Protein AF-A0A352IYB5-F1 (afdb_monomer)

Sequence (84 aa):
QFSPEDLDTFDYVLVMDRQNLADIKDVWHQNGGTRPALFLEFGQSAHQEVPDPYYGGDAGFETVLDLIQEAGEGLLADIRGRLA

pLDDT: mean 95.17, std 4.76, range [73.06, 98.5]

Foldseek 3Di:
DDDLCCLAVDLAAEDQDVVVLVVVQVSCVVRPHRRYDHLLVLAPDPDRGQDDLPVPPPVSVVSSVVSNVRSVVSVVVVVVVVVD

Secondary structure (DSSP, 8-state):
---TTHHHH-S--EESSHHHHHHHHHHHHHH-SSPPEEGGGGS-SS-SSPPPGGGSTHHHHHHHHHHHHHHHHHHHHHHHHHH-

Radius of gyration: 13.95 Å; Cα contacts (8 Å, |Δi|>4): 104; chains: 1; bounding box: 38×17×37 Å

Solvent-accessible surface area (backbone atoms only — not comparable to full-atom values): 4846 Å² total; per-residue (Å²): 132,93,56,81,65,50,27,73,70,36,93,71,42,70,27,55,31,68,67,58,41,53,64,49,45,60,52,36,74,75,71,46,64,37,71,71,44,51,41,37,75,35,34,86,66,93,55,77,45,58,66,78,32,81,85,51,52,73,62,21,47,52,54,42,48,54,53,51,52,50,11,48,54,36,42,54,50,50,54,54,64,74,75,107

Mean predicted aligned error: 2.97 Å

Nearest PDB structures (foldseek):
  4lrq-assembly2_D  TM=8.997E-01  e=6.707E-05  Vibrio cholerae O395
  1pnt-assembly1_A  TM=8.996E-01  e=4.698E-04  Bos taurus
  4etm-assembly1_B  TM=8.706E-01  e=3.655E-04  Bacillus subtilis
  7kh8-assembly2_B  TM=8.366E-01  e=6.431E-04  Homo sapiens
  5z3m-assembly1_A  TM=8.566E-01  e=2.560E-03  Vibrio cholerae O395

InterPro domains:
  IPR017867 Protein-tyrosine phosphatase, low molecular weight [PR00719] (9-24)
  IPR017867 Protein-tyrosine phosphatase, low molecular weight [PR00719] (50-65)
  IPR023485 Phosphotyrosine protein phosphatase I [PF01451] (1-80)
  IPR036196 Phosphotyrosine protein phosphatase I superfamily [SSF52788] (1-79)
  IPR052995 Low molecular weight protein-tyrosine-phosphatase [PTHR47439] (4-80)

Organism: NCBI:txid1033846

Structure (mmCIF, N/CA/C/O backbone):
data_AF-A0A352IYB5-F1
#
_entry.id   AF-A0A352IYB5-F1
#
loop_
_atom_site.group_PDB
_atom_site.id
_atom_site.type_symbol
_atom_site.label_atom_id
_atom_site.label_alt_id
_atom_site.label_comp_id
_atom_site.label_asym_id
_atom_site.label_entity_id
_atom_site.label_seq_id
_atom_site.pdbx_PDB_ins_code
_atom_site.Cartn_x
_atom_site.Cartn_y
_atom_site.Cartn_z
_atom_site.occupancy
_atom_site.B_iso_or_equiv
_atom_site.auth_seq_id
_atom_site.auth_comp_id
_atom_site.auth_asym_id
_atom_site.auth_atom_id
_atom_site.pdbx_PDB_model_num
ATOM 1 N N . GLN A 1 1 ? 8.116 8.090 7.824 1.00 85.69 1 GLN A N 1
ATOM 2 C CA . GLN A 1 1 ? 8.599 6.830 8.425 1.00 85.69 1 GLN A CA 1
ATOM 3 C C . GLN A 1 1 ? 7.426 6.230 9.174 1.00 85.69 1 GLN A C 1
ATOM 5 O O . GLN A 1 1 ? 6.695 7.010 9.765 1.00 85.69 1 GLN A O 1
ATOM 10 N N . PHE A 1 2 ? 7.230 4.914 9.095 1.00 93.88 2 PHE A N 1
ATOM 11 C CA . PHE A 1 2 ? 6.179 4.209 9.834 1.00 93.88 2 PHE A CA 1
ATOM 12 C C . PHE A 1 2 ? 6.426 4.272 11.350 1.00 93.88 2 PHE A C 1
ATOM 14 O O . PHE A 1 2 ? 7.576 4.130 11.778 1.00 93.88 2 PHE A O 1
ATOM 21 N N . SER A 1 3 ? 5.358 4.451 12.129 1.00 95.31 3 SER A N 1
ATOM 22 C CA . SER A 1 3 ? 5.336 4.303 13.587 1.00 95.31 3 SER A CA 1
ATOM 23 C C . SER A 1 3 ? 4.292 3.263 14.012 1.00 95.31 3 SER A C 1
ATOM 25 O O . SER A 1 3 ? 3.236 3.193 13.386 1.00 95.31 3 SER A O 1
ATOM 27 N N . PRO A 1 4 ? 4.504 2.484 15.093 1.00 95.75 4 PRO A N 1
ATOM 28 C CA . PRO A 1 4 ? 3.483 1.565 15.597 1.00 95.75 4 PRO A CA 1
ATOM 29 C C . PRO A 1 4 ? 2.125 2.230 15.873 1.00 95.75 4 PRO A C 1
ATOM 31 O O . PRO A 1 4 ? 1.101 1.594 15.644 1.00 95.75 4 PRO A O 1
ATOM 34 N N . GLU A 1 5 ? 2.097 3.506 16.288 1.00 96.81 5 GLU A N 1
ATOM 35 C CA . GLU A 1 5 ? 0.840 4.239 16.531 1.00 96.81 5 GLU A CA 1
ATOM 36 C C . GLU A 1 5 ? 0.008 4.469 15.255 1.00 96.81 5 GLU A C 1
ATOM 38 O O . GLU A 1 5 ? -1.197 4.719 15.340 1.00 96.81 5 GLU A O 1
ATOM 43 N N . ASP A 1 6 ? 0.614 4.354 14.068 1.00 97.25 6 ASP A N 1
ATOM 44 C CA . ASP A 1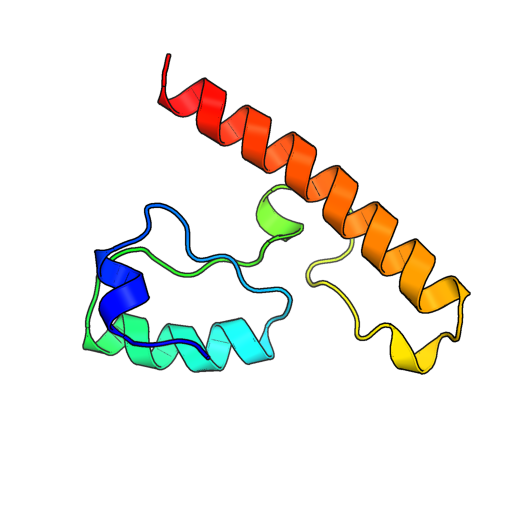 6 ? -0.111 4.443 12.798 1.00 97.25 6 ASP A CA 1
ATOM 45 C C . ASP A 1 6 ? -1.140 3.304 12.681 1.00 97.25 6 ASP A C 1
ATOM 47 O O . ASP A 1 6 ? -2.223 3.505 12.131 1.00 97.25 6 ASP A O 1
ATOM 51 N N . LEU A 1 7 ? -0.845 2.127 13.254 1.00 97.69 7 LEU A N 1
ATOM 52 C CA . LEU A 1 7 ? -1.756 0.975 13.255 1.00 97.69 7 LEU A CA 1
ATOM 53 C C . LEU A 1 7 ? -3.042 1.252 14.044 1.00 97.69 7 LEU A C 1
ATOM 55 O O . LEU A 1 7 ? -4.077 0.678 13.723 1.00 97.69 7 LEU A O 1
A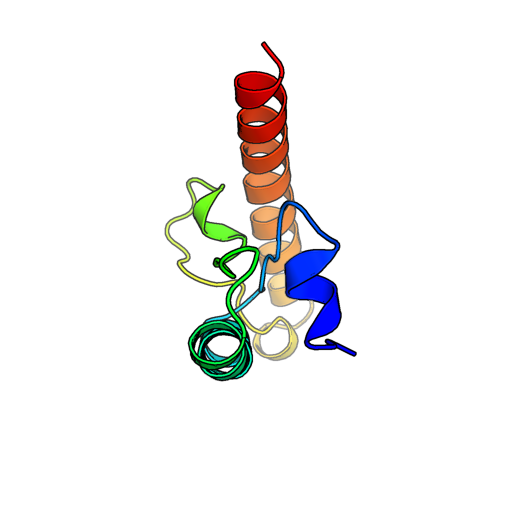TOM 59 N N . ASP A 1 8 ? -2.998 2.131 15.042 1.00 97.62 8 ASP A N 1
ATOM 60 C CA . ASP A 1 8 ? -4.173 2.507 15.836 1.00 97.62 8 ASP A CA 1
ATOM 61 C C . ASP A 1 8 ? -4.881 3.755 15.289 1.00 97.62 8 ASP A C 1
ATOM 63 O O . ASP A 1 8 ? -6.038 4.016 15.619 1.00 97.62 8 ASP A O 1
ATOM 67 N N . THR A 1 9 ? -4.186 4.543 14.466 1.00 97.56 9 THR A N 1
ATOM 68 C CA . THR A 1 9 ? -4.659 5.851 13.991 1.00 97.56 9 THR A CA 1
ATOM 69 C C . THR A 1 9 ? -5.408 5.763 12.664 1.00 97.56 9 THR A C 1
ATOM 71 O O . THR A 1 9 ? -6.358 6.515 12.447 1.00 97.56 9 THR A O 1
ATOM 74 N N . PHE A 1 10 ? -4.976 4.882 11.760 1.00 97.62 10 PHE A N 1
ATOM 75 C CA . PHE A 1 10 ? -5.506 4.811 10.399 1.00 97.62 10 PHE A CA 1
ATOM 76 C C . PHE A 1 10 ? -6.415 3.602 10.197 1.00 97.62 10 PHE A C 1
ATOM 78 O O . PHE A 1 10 ? -6.074 2.490 10.588 1.00 97.62 10 PHE A O 1
ATOM 85 N N . ASP A 1 11 ? -7.526 3.791 9.481 1.00 96.69 11 ASP A N 1
ATOM 86 C CA . ASP A 1 11 ? -8.428 2.698 9.083 1.00 96.69 11 ASP A CA 1
ATOM 87 C C . ASP A 1 11 ? -7.807 1.755 8.036 1.00 96.69 11 ASP A C 1
ATOM 89 O O . ASP A 1 11 ? -8.227 0.606 7.887 1.00 96.69 11 ASP A O 1
ATOM 93 N N . TYR A 1 12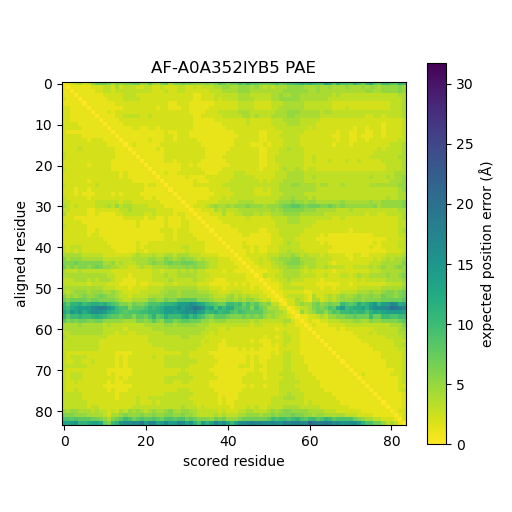 ? -6.803 2.244 7.301 1.00 97.56 12 TYR A N 1
ATOM 94 C CA . TYR A 1 12 ? -6.069 1.494 6.286 1.00 97.56 12 TYR A CA 1
ATOM 95 C C . TYR A 1 12 ? -4.571 1.743 6.432 1.00 97.56 12 TYR A C 1
ATOM 97 O O . TYR A 1 12 ? -4.118 2.885 6.411 1.00 97.56 12 TYR A O 1
ATOM 105 N N . VAL A 1 13 ? -3.799 0.659 6.497 1.00 98.06 13 VAL A N 1
ATOM 106 C CA . VAL A 1 13 ? -2.335 0.687 6.429 1.00 98.06 13 VAL A CA 1
ATOM 107 C C . VAL A 1 13 ? -1.922 -0.150 5.226 1.00 98.06 13 VAL A C 1
ATOM 109 O O . VAL A 1 13 ? -1.967 -1.379 5.263 1.00 98.06 13 VAL A O 1
ATOM 112 N N . LEU A 1 14 ? -1.595 0.526 4.125 1.00 98.06 14 LEU A N 1
ATOM 113 C CA . LEU A 1 14 ? -1.347 -0.108 2.830 1.00 98.06 14 LEU A CA 1
ATOM 114 C C . LEU A 1 14 ? 0.119 0.038 2.449 1.00 98.06 14 LEU A C 1
ATOM 116 O O . LEU A 1 14 ? 0.657 1.145 2.429 1.00 98.06 14 LEU A O 1
ATOM 120 N N . VAL A 1 15 ? 0.756 -1.085 2.142 1.00 97.88 15 VAL A N 1
ATOM 121 C CA . VAL A 1 15 ? 2.172 -1.145 1.771 1.00 97.88 15 VAL A CA 1
ATOM 122 C C . VAL A 1 15 ? 2.341 -1.523 0.309 1.00 97.88 15 VAL A C 1
ATOM 124 O O . VAL A 1 15 ? 1.490 -2.189 -0.279 1.00 97.88 15 VAL A O 1
ATOM 127 N N . MET A 1 16 ? 3.439 -1.067 -0.287 1.00 97.25 16 MET A N 1
ATOM 128 C CA . MET A 1 16 ? 3.672 -1.215 -1.723 1.00 97.25 16 MET A CA 1
ATOM 129 C C . MET A 1 16 ? 4.170 -2.616 -2.078 1.00 97.25 16 MET A C 1
ATOM 131 O O . MET A 1 16 ? 3.764 -3.167 -3.099 1.00 97.25 16 MET A O 1
ATOM 135 N N . ASP A 1 17 ? 4.983 -3.213 -1.206 1.00 97.06 17 ASP A N 1
ATOM 136 C CA . ASP A 1 17 ? 5.602 -4.511 -1.438 1.00 97.06 17 ASP A CA 1
ATOM 137 C C . ASP A 1 17 ? 5.563 -5.444 -0.221 1.00 97.06 17 ASP A C 1
ATOM 139 O O . ASP A 1 17 ? 5.179 -5.079 0.898 1.00 97.06 17 ASP A O 1
ATOM 143 N N . ARG A 1 18 ? 5.933 -6.704 -0.454 1.00 97.31 18 ARG A N 1
ATOM 144 C CA . ARG A 1 18 ? 5.953 -7.747 0.573 1.00 97.31 18 ARG A CA 1
ATOM 145 C C . ARG A 1 18 ? 7.037 -7.545 1.615 1.00 97.31 18 ARG A C 1
ATOM 147 O O . ARG A 1 18 ? 6.873 -8.062 2.718 1.00 97.31 18 ARG A O 1
ATOM 154 N N . GLN A 1 19 ? 8.121 -6.844 1.289 1.00 96.25 19 GLN A N 1
ATOM 155 C CA . GLN A 1 19 ? 9.167 -6.561 2.265 1.00 96.25 19 GLN A CA 1
ATOM 156 C C . GLN A 1 19 ? 8.630 -5.586 3.314 1.00 96.25 19 GLN A C 1
ATOM 158 O O . GLN A 1 19 ? 8.660 -5.889 4.502 1.00 96.25 19 GLN A O 1
ATOM 163 N N . ASN A 1 20 ? 8.018 -4.486 2.875 1.00 96.12 20 ASN A N 1
ATOM 164 C CA . ASN A 1 20 ? 7.314 -3.547 3.741 1.00 96.12 20 ASN A CA 1
ATOM 165 C C . ASN A 1 20 ? 6.195 -4.242 4.522 1.00 96.12 20 ASN A C 1
ATOM 167 O O . ASN A 1 20 ? 6.009 -3.965 5.707 1.00 96.12 20 ASN A O 1
ATOM 171 N N . LEU A 1 21 ? 5.462 -5.169 3.890 1.00 97.56 21 LEU A N 1
ATOM 172 C CA . LEU A 1 21 ? 4.445 -5.940 4.601 1.00 97.56 21 LEU A CA 1
ATOM 173 C C . LEU A 1 21 ? 5.060 -6.785 5.711 1.00 97.56 21 LEU A C 1
ATOM 175 O O . LEU A 1 21 ? 4.526 -6.776 6.812 1.00 97.56 21 LEU A O 1
ATOM 179 N N . ALA A 1 22 ? 6.143 -7.516 5.444 1.00 96.88 22 ALA A N 1
ATOM 180 C CA . ALA A 1 22 ? 6.810 -8.335 6.451 1.00 96.88 22 ALA A CA 1
ATOM 181 C C . ALA A 1 22 ? 7.285 -7.477 7.634 1.00 96.88 22 ALA A C 1
ATOM 183 O O . ALA A 1 22 ? 6.962 -7.795 8.779 1.00 96.88 22 ALA A O 1
ATOM 184 N N . ASP A 1 23 ? 7.937 -6.349 7.342 1.00 94.88 23 ASP A N 1
ATOM 185 C CA . ASP A 1 23 ? 8.480 -5.431 8.346 1.00 94.88 23 ASP A CA 1
ATOM 186 C C . ASP A 1 23 ? 7.384 -4.885 9.278 1.00 94.88 23 ASP A C 1
ATOM 188 O O . ASP A 1 23 ? 7.540 -4.860 10.500 1.00 94.88 23 ASP A O 1
ATOM 192 N N . ILE A 1 24 ? 6.240 -4.476 8.718 1.00 96.69 24 ILE A N 1
ATOM 193 C CA . ILE A 1 24 ? 5.129 -3.918 9.504 1.00 96.69 24 ILE A CA 1
ATOM 194 C C . ILE A 1 24 ? 4.299 -5.022 10.166 1.00 96.69 24 ILE A C 1
ATOM 196 O O . ILE A 1 24 ? 3.769 -4.836 11.262 1.00 96.69 24 ILE A O 1
ATOM 200 N N . LYS A 1 25 ? 4.182 -6.195 9.540 1.00 96.56 25 LYS A N 1
ATOM 201 C CA . LYS A 1 25 ? 3.374 -7.304 10.056 1.00 96.56 25 LYS A CA 1
ATOM 202 C C . LYS A 1 25 ? 3.929 -7.860 11.362 1.00 96.56 25 LYS A C 1
ATOM 204 O O . LYS A 1 25 ? 3.136 -8.224 12.228 1.00 96.56 25 LYS A O 1
ATOM 209 N N . ASP A 1 26 ? 5.247 -7.864 11.542 1.00 95.19 26 ASP A N 1
ATOM 210 C CA . ASP A 1 26 ? 5.869 -8.240 12.815 1.00 95.19 26 ASP A CA 1
ATOM 211 C C .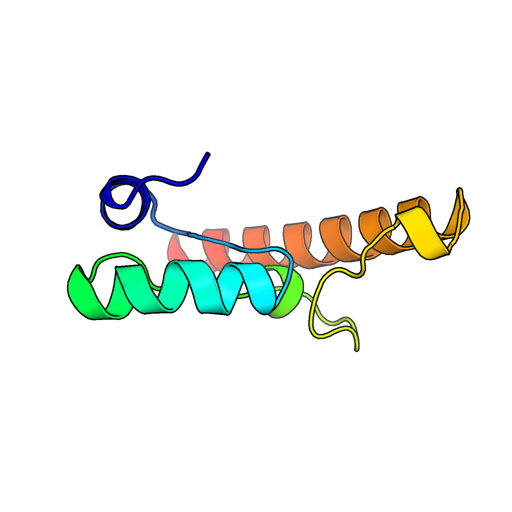 ASP A 1 26 ? 5.503 -7.267 13.945 1.00 95.19 26 ASP A C 1
ATOM 213 O O . ASP A 1 26 ? 5.223 -7.695 15.068 1.00 95.19 26 ASP A O 1
ATOM 217 N N . VAL A 1 27 ? 5.429 -5.966 13.643 1.00 96.06 27 VAL A N 1
ATOM 218 C CA . VAL A 1 27 ? 4.972 -4.936 14.591 1.00 96.06 27 VAL A CA 1
ATOM 219 C C . VAL A 1 27 ? 3.481 -5.101 14.883 1.00 96.06 27 VAL A C 1
ATOM 221 O O . VAL A 1 27 ? 3.076 -5.093 16.046 1.00 96.06 27 VAL A O 1
ATOM 224 N N . TRP A 1 28 ? 2.664 -5.318 13.852 1.00 97.69 28 TRP A N 1
ATOM 225 C CA . TRP A 1 28 ? 1.228 -5.556 13.995 1.00 97.69 28 TRP A CA 1
ATOM 226 C C . TRP A 1 28 ? 0.924 -6.811 14.823 1.00 97.69 28 TRP A C 1
ATOM 228 O O . TRP A 1 28 ? 0.049 -6.782 15.682 1.00 97.69 28 TRP A O 1
ATOM 238 N N . HIS A 1 29 ? 1.679 -7.900 14.653 1.00 97.06 29 HIS A N 1
ATOM 239 C CA . HIS A 1 29 ? 1.518 -9.107 15.470 1.00 97.06 29 HIS A CA 1
ATOM 240 C C . HIS A 1 29 ? 1.762 -8.868 16.968 1.00 97.06 29 HIS A C 1
ATOM 242 O O . HIS A 1 29 ? 1.202 -9.590 17.792 1.00 97.06 29 HIS A O 1
ATOM 248 N N . GLN A 1 30 ? 2.579 -7.873 17.319 1.00 95.25 30 GLN A N 1
ATOM 249 C CA . GLN A 1 30 ? 2.887 -7.524 18.707 1.00 95.25 30 GLN A CA 1
ATOM 250 C C . GLN A 1 30 ? 1.898 -6.513 19.300 1.00 95.25 30 GLN A C 1
ATOM 252 O O . GLN A 1 30 ? 1.593 -6.600 20.487 1.00 95.25 30 GLN A O 1
ATOM 257 N N . ASN A 1 31 ? 1.407 -5.569 18.492 1.00 94.69 31 ASN A N 1
ATOM 258 C CA . ASN A 1 31 ? 0.652 -4.405 18.974 1.00 94.69 31 ASN A CA 1
ATOM 259 C C . ASN A 1 31 ? -0.848 -4.457 18.634 1.00 94.69 31 ASN A C 1
ATOM 261 O O . ASN A 1 31 ? -1.654 -3.849 19.331 1.00 94.69 31 ASN A O 1
ATOM 265 N N . GLY A 1 32 ? -1.249 -5.224 17.618 1.00 96.25 32 GLY A N 1
ATOM 266 C CA . GLY A 1 32 ? -2.615 -5.221 17.102 1.00 96.25 32 GLY A CA 1
ATOM 267 C C . GLY A 1 32 ? -2.914 -3.983 16.251 1.00 96.25 32 GLY A C 1
ATOM 268 O O . GLY A 1 32 ? -2.035 -3.478 15.557 1.00 96.25 32 GLY A O 1
ATOM 269 N N . GLY A 1 33 ? -4.175 -3.545 16.262 1.00 97.56 33 GLY A N 1
ATOM 270 C CA . GLY A 1 33 ? -4.659 -2.427 15.448 1.00 97.56 33 GLY A CA 1
ATOM 271 C C . GLY A 1 33 ? -5.038 -2.830 14.019 1.00 97.56 33 GLY A C 1
ATOM 272 O O . GLY A 1 33 ? -5.313 -4.003 13.721 1.00 97.56 33 GLY A O 1
ATOM 273 N N . THR A 1 34 ? -5.061 -1.846 13.128 1.00 97.94 34 THR A N 1
ATOM 274 C CA . THR A 1 34 ? -5.361 -2.003 11.706 1.00 97.94 34 THR A CA 1
ATOM 275 C C . THR A 1 34 ? -4.357 -2.933 11.048 1.00 97.94 34 THR A C 1
ATOM 277 O O . THR A 1 34 ? -3.149 -2.707 11.056 1.00 97.94 34 THR A O 1
ATOM 280 N N . ARG A 1 35 ? -4.868 -4.013 10.453 1.00 97.81 35 ARG A N 1
ATOM 281 C CA . ARG A 1 35 ? -4.037 -5.012 9.786 1.00 97.81 35 ARG A CA 1
ATOM 282 C C . ARG A 1 35 ? -3.400 -4.410 8.526 1.00 97.81 35 ARG A C 1
ATOM 284 O O . ARG A 1 35 ? -4.151 -3.985 7.648 1.00 97.81 35 ARG A O 1
ATOM 291 N N . PRO A 1 36 ? -2.061 -4.439 8.384 1.00 97.94 36 PRO A N 1
ATOM 292 C CA . PRO A 1 36 ? -1.414 -3.994 7.160 1.00 97.94 36 PRO A CA 1
ATOM 293 C C . PRO A 1 36 ? -1.734 -4.950 6.002 1.00 97.94 36 PRO A C 1
ATOM 295 O O . PRO A 1 36 ? -1.811 -6.171 6.195 1.00 97.94 36 PRO A O 1
ATOM 298 N N . ALA A 1 37 ? -1.903 -4.400 4.802 1.00 97.88 37 ALA A N 1
ATOM 299 C CA . ALA A 1 37 ? -2.218 -5.145 3.581 1.00 97.88 37 ALA A CA 1
ATOM 300 C C . ALA A 1 37 ? -1.452 -4.587 2.375 1.00 97.88 37 ALA A C 1
ATOM 302 O O . ALA A 1 37 ? -1.008 -3.436 2.394 1.00 97.88 37 ALA A O 1
ATOM 303 N N . LEU A 1 38 ? -1.289 -5.393 1.323 1.00 98.44 38 LEU A N 1
ATOM 304 C CA . LEU A 1 38 ? -0.678 -4.912 0.082 1.00 98.44 38 LEU A CA 1
ATOM 305 C C . LEU A 1 38 ? -1.646 -3.977 -0.637 1.00 98.44 38 LEU A C 1
ATOM 307 O O . LEU A 1 38 ? -2.833 -4.271 -0.759 1.00 98.44 38 LEU A O 1
ATOM 311 N N . PHE A 1 39 ? -1.136 -2.864 -1.159 1.00 98.50 39 PHE A N 1
ATOM 312 C CA . PHE A 1 39 ? -1.968 -1.894 -1.865 1.00 98.50 39 PHE A CA 1
ATOM 313 C C . PHE A 1 39 ? -2.651 -2.506 -3.095 1.00 98.50 39 PHE A C 1
ATOM 315 O O . PHE A 1 39 ? -3.828 -2.257 -3.341 1.00 98.50 39 PHE A O 1
ATOM 322 N N . LEU A 1 40 ? -1.948 -3.391 -3.810 1.00 98.25 40 LEU A N 1
ATOM 323 C CA . LEU A 1 40 ? -2.490 -4.063 -4.992 1.00 98.25 40 LEU A CA 1
ATOM 324 C C . LEU A 1 40 ? -3.570 -5.112 -4.681 1.00 98.25 40 LEU A C 1
ATOM 326 O O . LEU A 1 40 ? -4.202 -5.592 -5.614 1.00 98.25 40 LEU A O 1
ATOM 330 N N . GLU A 1 41 ? -3.866 -5.423 -3.409 1.00 97.62 41 GLU A N 1
ATOM 331 C CA . GLU A 1 41 ? -5.060 -6.220 -3.057 1.00 97.62 41 GLU A CA 1
ATOM 332 C C . GLU A 1 41 ? -6.369 -5.513 -3.444 1.00 97.62 41 GLU A C 1
ATOM 334 O O . GLU A 1 41 ? -7.398 -6.168 -3.597 1.00 97.62 41 GLU A O 1
ATOM 339 N N . PHE A 1 42 ? -6.329 -4.190 -3.628 1.00 97.94 42 PHE A N 1
ATOM 340 C CA . PHE A 1 42 ? -7.458 -3.394 -4.108 1.00 97.94 42 PHE A CA 1
ATOM 341 C C . PHE A 1 42 ? -7.490 -3.250 -5.637 1.00 97.94 42 PHE A C 1
ATOM 343 O O . PHE A 1 42 ? -8.444 -2.693 -6.171 1.00 97.94 42 PHE A O 1
ATOM 350 N N . GLY A 1 43 ? -6.473 -3.741 -6.347 1.00 96.00 43 GLY A N 1
ATOM 351 C CA . GLY A 1 43 ? -6.432 -3.769 -7.808 1.00 96.00 43 GLY A CA 1
ATOM 352 C C . GLY A 1 43 ? -6.982 -5.072 -8.398 1.00 96.00 43 GLY A C 1
ATOM 353 O O . GLY A 1 43 ? -7.414 -5.986 -7.698 1.00 96.00 43 GLY A O 1
ATOM 354 N N . GLN A 1 44 ? -6.947 -5.159 -9.722 1.00 94.62 44 GLN A N 1
ATOM 355 C CA . GLN A 1 44 ? -7.257 -6.345 -10.528 1.00 94.62 44 GLN A CA 1
ATOM 356 C C . GLN A 1 44 ? -6.050 -6.853 -11.335 1.00 94.62 44 GLN A C 1
ATOM 358 O O . GLN A 1 44 ? -6.135 -7.893 -11.993 1.00 94.62 44 GLN A O 1
ATOM 363 N N . SER A 1 45 ? -4.931 -6.135 -11.286 1.00 94.31 45 SER A N 1
ATOM 364 C CA . SER A 1 45 ? -3.679 -6.498 -11.928 1.00 94.31 45 SER A CA 1
ATOM 365 C C . SER A 1 45 ? -3.180 -7.882 -11.504 1.00 94.31 45 SER A C 1
ATOM 367 O O . SER A 1 45 ? -3.385 -8.350 -10.385 1.00 94.31 45 SER A O 1
ATOM 369 N N . ALA A 1 46 ? -2.451 -8.540 -12.408 1.00 94.06 46 ALA A N 1
ATOM 370 C CA . ALA A 1 46 ? -1.749 -9.785 -12.100 1.00 94.06 46 ALA A CA 1
ATOM 371 C C . ALA A 1 46 ? -0.542 -9.572 -11.162 1.00 94.06 46 ALA A C 1
ATOM 373 O O . ALA A 1 46 ? -0.009 -10.540 -10.608 1.00 94.06 46 ALA A O 1
ATOM 374 N N . HIS A 1 47 ? -0.091 -8.324 -11.000 1.00 95.25 47 HIS A N 1
ATOM 375 C CA . HIS A 1 47 ? 0.960 -7.972 -10.055 1.00 95.25 47 HIS A CA 1
ATOM 376 C C . HIS A 1 47 ? 0.456 -8.104 -8.620 1.00 95.25 47 HIS A C 1
ATOM 378 O O . HIS A 1 47 ?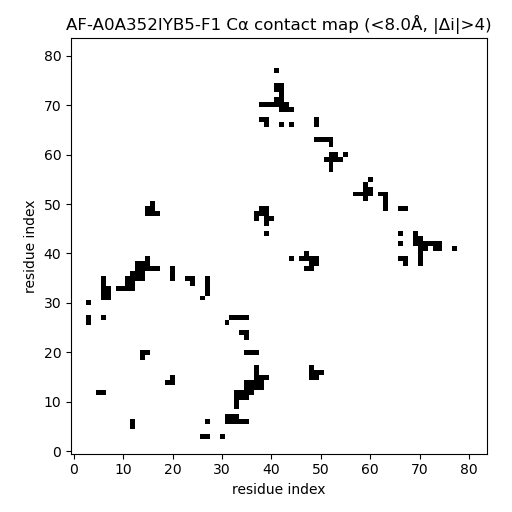 -0.592 -7.585 -8.259 1.00 95.25 47 HIS A O 1
ATOM 384 N N . GLN A 1 48 ? 1.239 -8.789 -7.788 1.00 94.69 48 GLN A N 1
ATOM 385 C CA . GLN A 1 48 ? 0.895 -8.997 -6.378 1.00 94.69 48 GLN A CA 1
ATOM 386 C C . GLN A 1 48 ? 1.473 -7.908 -5.468 1.00 94.69 48 GLN A C 1
ATOM 388 O O . GLN A 1 48 ? 1.016 -7.741 -4.346 1.00 94.69 48 GLN A O 1
ATOM 393 N N . GLU A 1 49 ? 2.481 -7.183 -5.944 1.00 96.50 49 GLU A N 1
ATOM 394 C CA . GLU A 1 49 ? 3.126 -6.060 -5.270 1.00 96.50 49 GLU A CA 1
ATOM 395 C C . GLU A 1 49 ? 3.576 -5.027 -6.304 1.00 96.50 49 GLU A C 1
ATOM 397 O O . GLU A 1 49 ? 3.760 -5.360 -7.480 1.00 96.50 49 GLU A O 1
ATOM 402 N N . VAL A 1 50 ? 3.739 -3.781 -5.867 1.00 96.38 50 VAL A N 1
ATOM 403 C CA . VAL A 1 50 ? 4.291 -2.708 -6.690 1.00 96.38 50 VAL A CA 1
ATOM 404 C C . VAL A 1 50 ? 5.788 -2.983 -6.872 1.00 96.38 50 VAL A C 1
ATOM 406 O O . VAL A 1 50 ? 6.514 -3.040 -5.878 1.00 96.38 50 VAL A O 1
ATOM 409 N N . PRO A 1 51 ? 6.273 -3.187 -8.108 1.00 94.25 51 PRO A N 1
ATOM 410 C CA . PRO A 1 51 ? 7.686 -3.437 -8.344 1.00 94.25 51 PRO A CA 1
ATOM 411 C C . PRO A 1 51 ? 8.513 -2.171 -8.110 1.00 94.25 51 PRO A C 1
ATOM 413 O O . PRO A 1 51 ? 8.025 -1.051 -8.255 1.00 94.25 51 PRO A O 1
ATOM 416 N N . ASP A 1 52 ? 9.798 -2.353 -7.821 1.00 92.19 52 ASP A N 1
ATOM 417 C CA . ASP A 1 52 ? 10.749 -1.246 -7.778 1.00 92.19 52 ASP A CA 1
ATOM 418 C C . ASP A 1 52 ? 10.899 -0.626 -9.192 1.00 92.19 52 ASP A C 1
ATOM 420 O O . ASP A 1 52 ? 11.324 -1.322 -10.126 1.00 92.19 52 ASP A O 1
ATOM 424 N N . PRO A 1 53 ? 10.571 0.669 -9.381 1.00 91.31 53 PRO A N 1
ATOM 425 C CA . PRO A 1 53 ? 10.585 1.306 -10.696 1.00 91.31 53 PRO A CA 1
ATOM 426 C C . PRO A 1 53 ? 12.000 1.513 -11.260 1.00 91.31 53 PRO A C 1
ATOM 428 O O . PRO A 1 53 ? 12.163 1.671 -12.472 1.00 91.31 53 PRO A O 1
ATOM 431 N N . TYR A 1 54 ? 13.045 1.493 -10.426 1.00 86.12 54 TYR A N 1
ATOM 432 C CA . TYR A 1 54 ? 14.398 1.891 -10.828 1.00 86.12 54 TYR A CA 1
ATOM 433 C C . TYR A 1 54 ? 15.094 0.886 -11.758 1.00 86.12 54 TYR A C 1
ATOM 435 O O . TYR A 1 54 ? 16.041 1.251 -12.455 1.00 86.12 54 TYR A O 1
ATOM 443 N N . TYR A 1 55 ? 14.615 -0.359 -11.836 1.00 78.50 55 TYR A N 1
ATOM 444 C CA . TYR A 1 55 ? 15.181 -1.382 -12.725 1.00 78.50 55 TYR A CA 1
ATOM 445 C C . TYR A 1 55 ? 14.724 -1.258 -14.190 1.00 78.50 55 TYR A C 1
ATOM 447 O O . TYR A 1 55 ? 15.333 -1.873 -15.066 1.00 78.50 55 TYR A O 1
ATOM 455 N N . GLY A 1 56 ? 13.676 -0.473 -14.471 1.00 75.25 56 GLY A N 1
ATOM 456 C CA . GLY A 1 56 ? 13.060 -0.354 -15.801 1.00 75.25 56 GLY A CA 1
ATOM 457 C C . GLY A 1 56 ? 13.315 0.967 -16.536 1.00 75.25 56 GLY A C 1
ATOM 458 O O . GLY A 1 56 ? 12.819 1.139 -17.650 1.00 75.25 56 GLY A O 1
ATOM 459 N N . GLY A 1 57 ? 14.046 1.911 -15.931 1.00 84.25 57 GLY A N 1
ATOM 460 C CA . GLY A 1 57 ? 14.081 3.298 -16.411 1.00 84.25 57 GLY A CA 1
ATOM 461 C C . GLY A 1 57 ? 12.680 3.925 -16.392 1.00 84.25 57 GLY A C 1
ATOM 462 O O . GLY A 1 57 ? 11.843 3.541 -15.579 1.00 84.25 57 GLY A O 1
ATOM 463 N N . ASP A 1 58 ? 12.395 4.849 -17.309 1.00 87.94 58 ASP A N 1
ATOM 464 C CA . ASP A 1 58 ? 11.111 5.573 -17.344 1.00 87.94 58 ASP A CA 1
ATOM 465 C C . ASP A 1 58 ? 9.890 4.638 -17.462 1.00 87.94 58 ASP A C 1
ATOM 467 O O . ASP A 1 58 ? 8.862 4.868 -16.830 1.00 87.94 58 ASP A O 1
ATOM 471 N N . ALA A 1 59 ? 10.016 3.519 -18.186 1.00 89.81 59 ALA A N 1
ATOM 472 C CA . ALA A 1 59 ? 8.939 2.534 -18.330 1.00 89.81 59 ALA A CA 1
ATOM 473 C C . ALA A 1 59 ? 8.578 1.830 -17.007 1.00 89.81 59 ALA A C 1
ATOM 475 O O . ALA A 1 59 ? 7.435 1.403 -16.823 1.00 89.81 59 ALA A O 1
ATOM 476 N N . GLY A 1 60 ? 9.536 1.717 -16.079 1.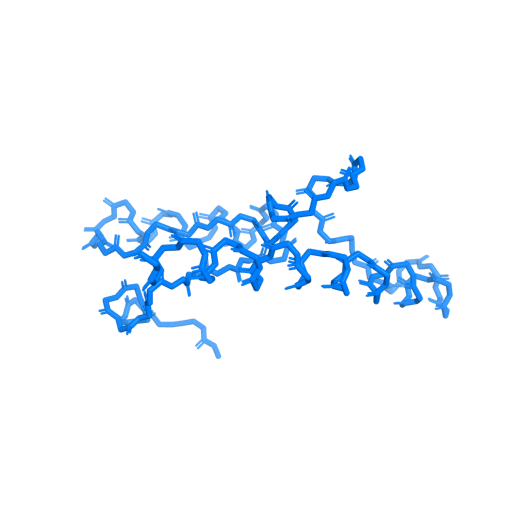00 91.94 60 GLY A N 1
ATOM 477 C CA . GLY A 1 60 ? 9.283 1.186 -14.741 1.00 91.94 60 GLY A CA 1
ATOM 478 C C . GLY A 1 60 ? 8.369 2.104 -13.932 1.00 91.94 60 GLY A C 1
ATOM 479 O O . GLY A 1 60 ? 7.463 1.625 -13.255 1.00 91.94 60 GLY A O 1
ATOM 480 N N . PHE A 1 61 ? 8.548 3.421 -14.062 1.00 94.12 61 PHE A N 1
ATOM 481 C CA . PHE A 1 61 ? 7.699 4.409 -13.395 1.00 94.12 61 PHE A CA 1
ATOM 482 C C . PHE A 1 61 ? 6.283 4.445 -13.965 1.00 94.12 61 PHE A C 1
ATOM 484 O O . PHE A 1 61 ? 5.340 4.475 -13.181 1.00 94.12 61 PHE A O 1
ATOM 491 N N . GLU A 1 62 ? 6.124 4.382 -15.291 1.00 95.00 62 GLU A N 1
ATOM 492 C CA . GLU A 1 62 ? 4.795 4.302 -15.922 1.00 95.00 62 GLU A CA 1
ATOM 493 C C . GLU A 1 62 ? 4.042 3.047 -15.463 1.00 95.00 62 GLU A C 1
ATOM 495 O O . GLU A 1 62 ? 2.899 3.125 -15.026 1.00 95.00 62 GLU A O 1
ATOM 500 N N . THR A 1 63 ? 4.725 1.896 -15.432 1.00 94.12 63 THR A N 1
ATOM 501 C CA . THR A 1 63 ? 4.131 0.642 -14.934 1.00 94.12 63 THR A CA 1
ATOM 502 C C . THR A 1 63 ? 3.667 0.776 -13.480 1.00 94.12 63 THR A C 1
ATOM 504 O O . THR A 1 63 ? 2.570 0.347 -13.131 1.00 94.12 63 THR A O 1
ATOM 507 N N . VAL A 1 64 ? 4.487 1.373 -12.611 1.00 96.12 64 VAL A N 1
ATOM 508 C CA . VAL A 1 64 ? 4.124 1.605 -11.204 1.00 96.12 64 VAL A CA 1
ATOM 509 C C . VAL A 1 64 ? 2.946 2.574 -11.080 1.00 96.12 64 VAL A C 1
ATOM 511 O O . VAL A 1 64 ? 2.064 2.349 -10.252 1.00 96.12 64 VAL A O 1
ATOM 514 N N . LEU A 1 65 ? 2.908 3.625 -11.901 1.00 96.69 65 LEU A N 1
ATOM 515 C CA . LEU A 1 65 ? 1.818 4.594 -11.916 1.00 96.69 65 LEU A CA 1
ATOM 516 C C . LEU A 1 65 ? 0.489 3.937 -12.308 1.00 96.69 65 LEU A C 1
ATOM 518 O O . LEU A 1 65 ? -0.495 4.125 -11.592 1.00 96.69 65 LEU A O 1
ATOM 522 N N . ASP A 1 66 ? 0.481 3.124 -13.366 1.00 96.94 66 ASP A N 1
ATOM 523 C CA . ASP A 1 66 ? -0.704 2.384 -13.815 1.00 96.94 66 ASP A CA 1
ATOM 524 C C . ASP A 1 66 ? -1.246 1.473 -12.701 1.00 96.94 66 ASP A C 1
ATOM 526 O O . ASP A 1 66 ? -2.438 1.500 -12.384 1.00 96.94 66 ASP A O 1
ATOM 530 N N . LEU A 1 67 ? -0.358 0.719 -12.038 1.00 98.06 67 LEU A N 1
ATOM 531 C CA . LEU A 1 67 ? -0.725 -0.156 -10.919 1.00 98.06 67 LEU A CA 1
ATOM 532 C C . LEU A 1 67 ? -1.315 0.629 -9.742 1.00 98.06 67 LEU A C 1
ATOM 534 O O . LEU A 1 67 ? -2.308 0.206 -9.145 1.00 98.0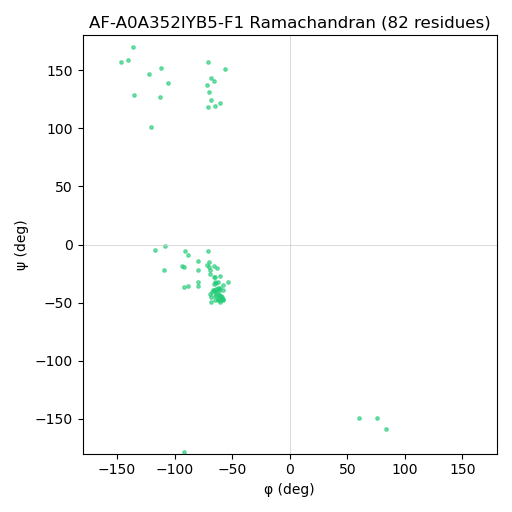6 67 LEU A O 1
ATOM 538 N N . ILE A 1 68 ? -0.708 1.769 -9.402 1.00 97.94 68 ILE A N 1
ATOM 539 C CA . ILE A 1 68 ? -1.165 2.609 -8.293 1.00 97.94 68 ILE A CA 1
ATOM 540 C C . ILE A 1 68 ? -2.527 3.230 -8.602 1.00 97.94 68 ILE A C 1
ATOM 542 O O . ILE A 1 68 ? -3.384 3.300 -7.718 1.00 97.94 68 ILE A O 1
ATOM 546 N N . GLN A 1 69 ? -2.734 3.680 -9.839 1.00 98.19 69 GLN A N 1
ATOM 547 C CA . GLN A 1 69 ? -3.990 4.285 -10.258 1.00 98.19 69 GLN A CA 1
ATOM 548 C C . GLN A 1 69 ? -5.133 3.267 -10.212 1.00 98.19 69 GLN A C 1
ATOM 550 O O . GLN A 1 69 ? -6.172 3.547 -9.612 1.00 98.19 69 GLN A O 1
ATOM 555 N N . GLU A 1 70 ? -4.920 2.074 -10.765 1.00 98.31 70 GLU A N 1
ATOM 556 C CA . GLU A 1 70 ? -5.910 0.995 -10.764 1.00 98.31 70 GLU A CA 1
ATOM 557 C C . GLU A 1 70 ? -6.291 0.565 -9.336 1.00 98.31 70 GLU A C 1
ATOM 559 O O . GLU A 1 70 ? -7.473 0.521 -8.982 1.00 98.31 70 GLU A O 1
ATOM 564 N N . ALA A 1 71 ? -5.297 0.313 -8.476 1.00 98.44 71 ALA A N 1
ATOM 565 C CA . ALA A 1 71 ? -5.541 -0.045 -7.080 1.00 98.44 71 ALA A CA 1
ATOM 566 C C . ALA A 1 71 ? -6.211 1.096 -6.292 1.00 98.44 71 ALA A C 1
ATOM 568 O O . ALA A 1 71 ? -7.043 0.846 -5.419 1.00 98.44 71 ALA A O 1
ATOM 569 N N . GLY A 1 72 ? -5.902 2.354 -6.620 1.00 98.44 72 GLY A N 1
ATOM 570 C CA . GLY A 1 72 ? -6.535 3.528 -6.023 1.00 98.44 72 GLY A CA 1
ATOM 571 C C . GLY A 1 72 ? -8.030 3.629 -6.339 1.00 98.44 72 GLY A C 1
ATOM 572 O O . GLY A 1 72 ? -8.828 3.944 -5.451 1.00 98.44 72 GLY A O 1
ATOM 573 N N . GLU A 1 73 ? -8.432 3.318 -7.573 1.00 98.44 73 GLU A N 1
ATOM 574 C CA . GLU A 1 73 ? -9.847 3.260 -7.955 1.00 98.44 73 GLU A CA 1
ATOM 575 C C . GLU A 1 73 ? -10.592 2.154 -7.200 1.00 98.44 73 GLU A C 1
ATOM 577 O O . GLU A 1 73 ? -11.685 2.391 -6.671 1.00 98.44 73 GLU A O 1
ATOM 582 N N . GLY A 1 74 ? -9.987 0.969 -7.086 1.00 98.31 74 GLY A N 1
ATOM 583 C CA . GLY A 1 74 ? -10.567 -0.139 -6.331 1.00 98.31 74 GLY A CA 1
ATOM 584 C C . GLY A 1 74 ? -10.656 0.133 -4.827 1.00 98.31 74 GLY A C 1
ATOM 585 O O . GLY A 1 74 ? -11.693 -0.141 -4.217 1.00 98.31 74 GLY A O 1
ATOM 586 N N . LEU A 1 75 ? -9.644 0.773 -4.232 1.00 98.19 75 LEU A N 1
ATOM 587 C CA . LEU A 1 75 ? -9.680 1.201 -2.831 1.00 98.19 75 LEU A CA 1
ATOM 588 C C . LEU A 1 75 ? -10.809 2.209 -2.590 1.00 98.19 75 LEU A C 1
ATOM 590 O O . LEU A 1 75 ? -11.550 2.099 -1.614 1.00 98.19 75 LEU A O 1
ATOM 594 N N . LEU A 1 76 ? -10.984 3.182 -3.488 1.00 98.19 76 LEU A N 1
ATOM 595 C CA . LEU A 1 76 ? -12.069 4.155 -3.379 1.00 98.19 76 LEU A CA 1
ATOM 596 C C . LEU A 1 76 ? -13.449 3.482 -3.460 1.00 98.19 76 LEU A C 1
ATOM 598 O O . LEU A 1 76 ? -14.376 3.897 -2.757 1.00 98.19 76 LEU A O 1
ATOM 602 N N . ALA A 1 77 ? -13.597 2.460 -4.305 1.00 97.75 77 ALA A N 1
ATOM 603 C CA . ALA A 1 77 ? -14.820 1.670 -4.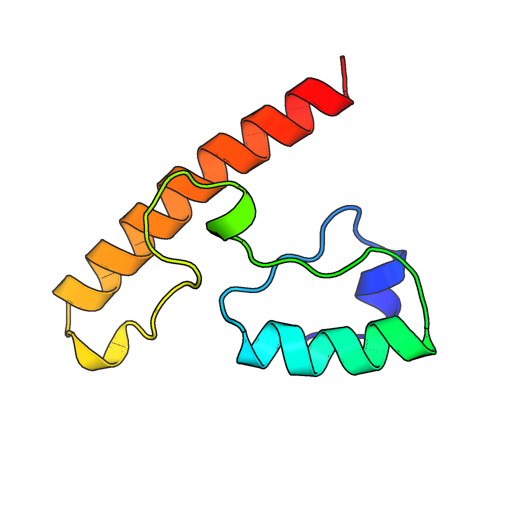386 1.00 97.75 77 ALA A CA 1
ATOM 604 C C . ALA A 1 77 ? -15.091 0.895 -3.084 1.00 97.75 77 ALA A C 1
ATOM 606 O O . ALA A 1 77 ? -16.218 0.945 -2.587 1.00 97.75 77 ALA A O 1
ATOM 607 N N . ASP A 1 78 ? -14.072 0.256 -2.498 1.00 96.75 78 ASP A N 1
ATOM 608 C CA . ASP A 1 78 ? -14.179 -0.439 -1.206 1.00 96.75 78 ASP A CA 1
ATOM 609 C C . ASP A 1 78 ? -14.589 0.523 -0.078 1.00 96.75 78 ASP A C 1
ATOM 611 O O . ASP A 1 78 ? -15.564 0.270 0.631 1.00 96.75 78 ASP A O 1
ATOM 615 N N . ILE A 1 79 ? -13.934 1.686 0.026 1.00 97.31 79 ILE A N 1
ATOM 616 C CA . ILE A 1 79 ? -14.267 2.713 1.028 1.00 97.31 79 ILE A CA 1
ATOM 617 C C . ILE A 1 79 ? -15.724 3.166 0.887 1.00 97.31 79 ILE A C 1
ATOM 619 O O . ILE A 1 79 ? -16.456 3.221 1.875 1.00 97.31 79 ILE A O 1
ATOM 623 N N . ARG A 1 80 ? -16.173 3.471 -0.337 1.00 97.25 80 ARG A N 1
ATOM 624 C CA . ARG A 1 80 ? -17.570 3.862 -0.592 1.00 97.25 80 ARG A CA 1
ATOM 625 C C . ARG A 1 80 ? -18.550 2.751 -0.227 1.00 97.25 80 ARG A C 1
ATOM 627 O O . ARG A 1 80 ? -19.608 3.055 0.313 1.00 97.25 80 ARG A O 1
ATOM 634 N N . GLY A 1 81 ? -18.198 1.494 -0.495 1.00 96.38 81 GLY A N 1
ATOM 635 C CA . GLY A 1 81 ? -19.012 0.330 -0.149 1.00 96.38 81 GLY A CA 1
ATOM 636 C C . GLY A 1 81 ? -19.177 0.129 1.358 1.00 96.38 81 GLY A C 1
ATOM 637 O O . GLY A 1 81 ? -20.236 -0.305 1.791 1.00 96.38 81 GLY A O 1
ATOM 638 N N . ARG A 1 82 ? -18.169 0.487 2.163 1.00 93.06 82 ARG A N 1
ATOM 639 C CA . ARG A 1 82 ? -18.230 0.399 3.634 1.00 93.06 82 ARG A CA 1
ATOM 640 C C . ARG A 1 82 ? -18.993 1.544 4.303 1.00 93.06 82 ARG A C 1
ATOM 642 O O . ARG A 1 82 ? -19.409 1.394 5.447 1.00 93.06 82 ARG A O 1
ATOM 649 N N . LEU A 1 83 ? -19.124 2.687 3.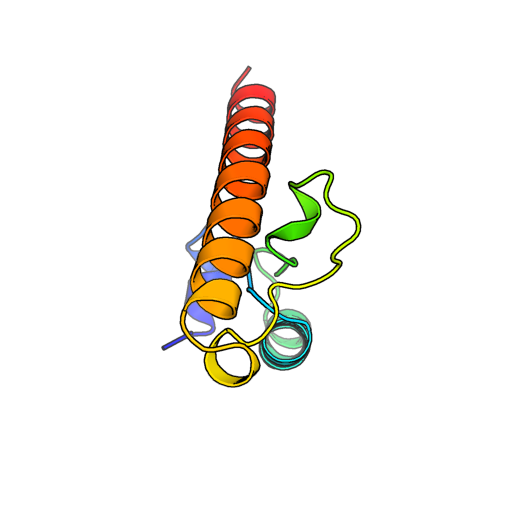629 1.00 91.44 83 LEU A N 1
ATOM 650 C CA . LEU A 1 83 ? -19.846 3.863 4.133 1.00 91.44 83 LEU A CA 1
ATOM 651 C C . LEU A 1 83 ? -21.346 3.858 3.790 1.00 91.44 83 LEU A C 1
ATOM 653 O O . LEU A 1 83 ? -22.067 4.736 4.267 1.00 91.44 83 LEU A O 1
ATOM 657 N N . ALA A 1 84 ? -21.789 2.930 2.939 1.00 73.06 84 ALA A N 1
ATOM 658 C CA . ALA A 1 84 ? -23.187 2.749 2.547 1.00 73.06 84 ALA A CA 1
ATOM 659 C C . ALA A 1 84 ? -23.955 1.897 3.568 1.00 73.06 84 ALA A C 1
ATOM 661 O O . ALA A 1 84 ? -25.132 2.239 3.827 1.00 73.06 84 ALA A O 1
#